Protein AF-A0A955TF02-F1 (afdb_monomer_lite)

Foldseek 3Di:
DDDDPVVVVVVVVVVCVVVVVVVVVVVCVVPVPPPPDDDPCVVVLVVLVVVLVVLVCVLVVCVVCCVPVVCCVPDDPVVNVVSVVVNVVSVVVNVVSVVVVVVCVVVVD

Secondary structure (DSSP, 8-state):
-PPPPTTHHHHHHHTTHHHHHHHHHHHHHHHTTSTT---TTHHHHHHHHHHHHHHHHHHHHHHHHHHHTT-TTTS-HHHHHHHHHHHHHHHHHHHHHHHHHHHHHHHT-

Sequence (109 aa):
MKGLPLTYNKDMQEDKEPLFDALDTVRLTLMALVPAWHSTIFAPYFVVGAVHSGLSMVLIGLYVLRKVYHLQNYVRTEHFEKLGKLLLVTTLVLAYMYFAEQLTIWYGK

pLDDT: mean 82.69, std 14.3, range [49.25, 97.38]

Radius of gyration: 23.9 Å; chains: 1; bounding box: 33×68×52 Å

Structure (mmCIF, N/CA/C/O backbone):
data_AF-A0A955TF02-F1
#
_entry.id   AF-A0A955TF02-F1
#
loop_
_atom_site.group_PDB
_atom_site.id
_atom_site.type_symbol
_atom_site.label_atom_id
_atom_site.label_alt_id
_atom_site.label_comp_id
_atom_site.label_asym_id
_atom_site.label_entity_id
_atom_site.label_seq_id
_atom_site.pdbx_PDB_ins_code
_atom_site.Cartn_x
_atom_site.Cartn_y
_atom_site.Cartn_z
_atom_site.occupancy
_atom_site.B_iso_or_equiv
_atom_site.auth_seq_id
_atom_site.auth_comp_id
_atom_site.auth_asym_id
_atom_site.auth_atom_id
_atom_site.pdbx_PDB_model_num
ATOM 1 N N . MET A 1 1 ? 9.044 -58.076 -6.900 1.00 49.25 1 MET A N 1
ATOM 2 C CA . MET A 1 1 ? 8.194 -56.867 -6.873 1.00 49.25 1 MET A CA 1
ATOM 3 C C . MET A 1 1 ? 8.052 -56.402 -8.316 1.00 49.25 1 MET A C 1
ATOM 5 O O . MET A 1 1 ? 9.046 -55.986 -8.894 1.00 49.25 1 MET A O 1
ATOM 9 N N . LYS A 1 2 ? 6.899 -56.641 -8.959 1.00 49.56 2 LYS A N 1
ATOM 10 C CA . LYS A 1 2 ? 6.672 -56.261 -10.367 1.00 49.56 2 LYS A CA 1
ATOM 11 C C . LYS A 1 2 ? 6.673 -54.730 -10.457 1.00 49.56 2 LYS A C 1
ATOM 13 O O . LYS A 1 2 ? 5.849 -54.101 -9.804 1.00 49.56 2 LYS A O 1
ATOM 18 N N . GLY A 1 3 ? 7.618 -54.160 -11.203 1.00 63.28 3 GLY A N 1
ATOM 19 C CA . GLY A 1 3 ? 7.655 -52.727 -11.497 1.00 63.28 3 GLY A CA 1
ATOM 20 C C . GLY A 1 3 ? 6.456 -52.328 -12.353 1.00 63.28 3 GLY A C 1
ATOM 21 O O . GLY A 1 3 ? 6.014 -53.108 -13.199 1.00 63.28 3 GLY A O 1
ATOM 22 N N . LEU A 1 4 ? 5.910 -51.142 -12.094 1.00 61.97 4 LEU A N 1
ATOM 23 C CA . LEU A 1 4 ? 4.787 -50.599 -12.854 1.00 61.97 4 LEU A CA 1
ATOM 24 C C . LEU A 1 4 ? 5.164 -50.478 -14.347 1.00 61.97 4 LEU A C 1
ATOM 26 O O . LEU A 1 4 ? 6.302 -50.109 -14.649 1.00 61.97 4 LEU A O 1
ATOM 30 N N . PRO A 1 5 ? 4.246 -50.795 -15.282 1.00 68.50 5 PRO A N 1
ATOM 31 C CA . PRO A 1 5 ? 4.494 -50.680 -16.720 1.00 68.50 5 PRO A CA 1
ATOM 32 C C . PRO A 1 5 ? 4.948 -49.264 -17.103 1.00 68.50 5 PRO A C 1
ATOM 34 O O . PRO A 1 5 ? 4.416 -48.283 -16.591 1.00 68.50 5 PRO A O 1
ATOM 37 N N . LEU A 1 6 ? 5.902 -49.131 -18.031 1.00 63.16 6 LEU A N 1
ATOM 38 C CA . LEU A 1 6 ? 6.474 -47.831 -18.425 1.00 63.16 6 LEU A CA 1
ATOM 39 C C . LEU A 1 6 ? 5.424 -46.852 -18.989 1.00 63.16 6 LEU A C 1
ATOM 41 O O . LEU A 1 6 ? 5.583 -45.641 -18.878 1.00 63.16 6 LEU A O 1
ATOM 45 N N . THR A 1 7 ? 4.346 -47.384 -19.565 1.00 60.03 7 THR A N 1
ATOM 46 C CA . THR A 1 7 ? 3.169 -46.634 -20.023 1.00 60.03 7 THR A CA 1
ATOM 47 C C . THR A 1 7 ? 2.373 -46.035 -18.864 1.00 60.03 7 THR A C 1
ATOM 49 O O . THR A 1 7 ? 1.966 -44.887 -18.941 1.00 60.03 7 THR A O 1
ATOM 52 N N . TYR A 1 8 ? 2.264 -46.742 -17.739 1.00 56.50 8 TYR A N 1
ATOM 53 C CA . TYR A 1 8 ? 1.622 -46.240 -16.521 1.00 56.50 8 TYR A CA 1
ATOM 54 C C . TYR A 1 8 ? 2.428 -45.099 -15.872 1.00 56.50 8 TYR A C 1
ATOM 56 O O . TYR A 1 8 ? 1.870 -44.152 -15.332 1.00 56.50 8 TYR A O 1
ATOM 64 N N . ASN A 1 9 ? 3.762 -45.150 -15.966 1.00 61.16 9 ASN A N 1
ATOM 65 C CA . ASN A 1 9 ? 4.640 -44.069 -15.502 1.00 61.16 9 ASN A CA 1
ATOM 66 C C . ASN A 1 9 ? 4.630 -42.830 -16.424 1.00 61.16 9 ASN A C 1
ATOM 68 O O . ASN A 1 9 ? 5.136 -41.786 -16.020 1.00 61.16 9 ASN A O 1
ATOM 72 N N . LYS A 1 10 ? 4.106 -42.950 -17.654 1.00 60.38 10 LYS A N 1
ATOM 73 C CA . LYS A 1 10 ? 3.894 -41.831 -18.585 1.00 60.38 10 LYS A CA 1
ATOM 74 C C . LYS A 1 10 ? 2.597 -41.085 -18.258 1.00 60.38 10 LYS A C 1
ATOM 76 O O . LYS A 1 10 ? 2.658 -39.878 -18.066 1.00 60.38 10 LYS A O 1
ATOM 81 N N . ASP A 1 11 ? 1.491 -41.806 -18.075 1.00 60.03 11 ASP A N 1
ATOM 82 C CA . ASP A 1 11 ? 0.194 -41.206 -17.711 1.00 60.03 11 ASP A CA 1
ATOM 83 C C . ASP A 1 11 ? 0.271 -40.474 -16.357 1.00 60.03 11 ASP A C 1
ATOM 85 O O . ASP A 1 11 ? -0.168 -39.337 -16.227 1.00 60.03 11 ASP A O 1
ATOM 89 N N . MET A 1 12 ? 0.960 -41.051 -15.361 1.00 60.50 12 MET A N 1
ATOM 90 C CA . MET A 1 12 ? 1.183 -40.387 -14.061 1.00 60.50 12 MET A CA 1
ATOM 91 C C . MET A 1 12 ? 2.185 -39.211 -14.102 1.00 60.50 12 MET A C 1
ATOM 93 O O . MET A 1 12 ? 2.449 -38.575 -13.072 1.00 60.50 12 MET A O 1
ATOM 97 N N . GLN A 1 13 ? 2.811 -38.954 -15.255 1.00 58.81 13 GLN A N 1
ATOM 98 C CA . GLN A 1 13 ? 3.647 -37.775 -15.492 1.00 58.81 13 GLN A CA 1
ATOM 99 C C . GLN A 1 13 ? 2.906 -36.687 -16.277 1.00 58.81 13 GLN A C 1
ATOM 101 O O . GLN A 1 13 ? 3.140 -35.517 -15.981 1.00 58.81 13 GLN A O 1
ATOM 106 N N . GLU A 1 14 ? 1.976 -37.046 -17.167 1.00 62.12 14 GLU A N 1
ATOM 107 C CA . GLU A 1 14 ? 1.075 -36.099 -17.847 1.00 62.12 14 GLU A CA 1
ATOM 108 C C . GLU A 1 14 ? 0.187 -35.329 -16.862 1.00 62.12 14 GLU A C 1
ATOM 110 O O . GLU A 1 14 ? 0.036 -34.122 -17.005 1.00 62.12 14 GLU A O 1
ATOM 115 N N . ASP A 1 15 ? -0.289 -35.960 -15.782 1.00 62.59 15 ASP A N 1
ATOM 116 C CA . ASP A 1 15 ? -1.097 -35.297 -14.737 1.00 62.59 15 ASP A CA 1
ATOM 117 C C . ASP A 1 15 ? -0.386 -34.119 -14.034 1.00 62.59 15 ASP A C 1
ATOM 119 O O . ASP A 1 15 ? -1.009 -33.341 -13.305 1.00 62.59 15 ASP A O 1
ATOM 123 N N . LYS A 1 16 ? 0.932 -33.977 -14.219 1.00 60.19 16 LYS A N 1
ATOM 124 C CA . LYS A 1 16 ? 1.735 -32.900 -13.623 1.00 60.19 16 LYS A CA 1
ATOM 125 C C . LYS A 1 16 ? 1.890 -31.694 -14.544 1.00 60.19 16 LYS A C 1
ATOM 127 O O . LYS A 1 16 ? 2.130 -30.603 -14.031 1.00 60.19 16 LYS A O 1
ATOM 132 N N . GLU A 1 17 ? 1.737 -31.859 -15.858 1.00 70.75 17 GLU A N 1
ATOM 133 C CA . GLU A 1 17 ? 1.813 -30.751 -16.821 1.00 70.75 17 GLU A CA 1
ATOM 134 C C . GLU A 1 17 ? 0.718 -29.690 -16.619 1.00 70.75 17 GLU A C 1
ATOM 136 O O . GLU A 1 17 ? 1.069 -28.513 -16.613 1.00 70.75 17 GLU A O 1
ATOM 141 N N . PRO A 1 18 ? -0.550 -30.031 -16.298 1.00 76.81 18 PRO A N 1
ATOM 142 C CA . PRO A 1 18 ? -1.600 -29.042 -16.050 1.00 76.81 18 PRO A CA 1
ATOM 143 C C . PRO A 1 18 ? -1.276 -28.054 -14.926 1.00 76.81 18 PRO A C 1
ATOM 145 O O . PRO A 1 18 ? -1.722 -26.909 -14.956 1.00 76.81 18 PRO A O 1
ATOM 148 N N . LEU A 1 19 ? -0.500 -28.476 -13.920 1.00 75.94 19 LEU A N 1
ATOM 149 C CA . LEU A 1 19 ? -0.063 -27.590 -12.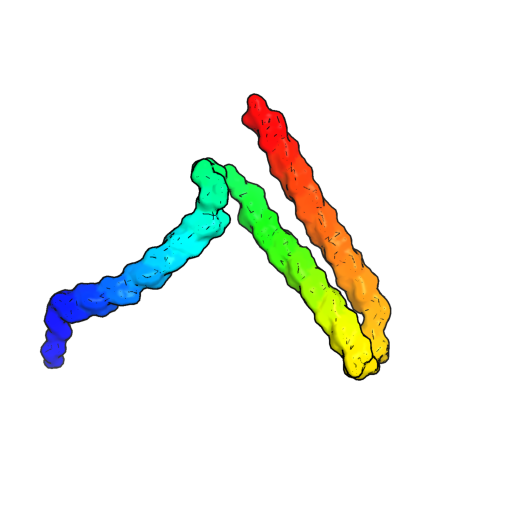841 1.00 75.94 19 LEU A CA 1
ATOM 150 C C . LEU A 1 19 ? 0.963 -26.568 -13.344 1.00 75.94 19 LEU A C 1
ATOM 152 O O . LEU A 1 19 ? 0.887 -25.394 -12.980 1.00 75.94 19 LEU A O 1
ATOM 156 N N . PHE A 1 20 ? 1.916 -27.005 -14.167 1.00 76.56 20 PHE A N 1
ATOM 157 C CA . PHE A 1 20 ? 2.925 -26.124 -14.749 1.00 76.56 20 PHE A CA 1
ATOM 158 C C . PHE A 1 20 ? 2.311 -25.201 -15.809 1.00 76.56 20 PHE A C 1
ATOM 160 O O . PHE A 1 20 ? 2.552 -23.998 -15.759 1.00 76.56 20 PHE A O 1
ATOM 167 N N . ASP A 1 21 ? 1.400 -25.712 -16.636 1.00 79.69 21 ASP A N 1
ATOM 168 C CA . ASP A 1 21 ? 0.628 -24.926 -17.603 1.00 79.69 21 ASP A CA 1
ATOM 169 C C . ASP A 1 21 ? -0.264 -23.884 -16.928 1.00 79.69 21 ASP A C 1
ATOM 171 O O . ASP A 1 21 ? -0.373 -22.754 -17.404 1.00 79.69 21 ASP A O 1
ATOM 175 N N . ALA A 1 22 ? -0.886 -24.215 -15.793 1.00 80.69 22 ALA A N 1
ATOM 176 C CA . ALA A 1 22 ? -1.654 -23.245 -15.019 1.00 80.69 22 ALA A CA 1
ATOM 177 C C . ALA A 1 22 ? -0.750 -22.151 -14.437 1.00 80.69 22 ALA A C 1
ATOM 179 O O . ALA A 1 22 ? -1.121 -20.978 -14.457 1.00 80.69 22 ALA A O 1
ATOM 180 N N . LEU A 1 23 ? 0.446 -22.499 -13.952 1.00 77.44 23 LEU A N 1
ATOM 181 C CA . LEU A 1 23 ? 1.418 -21.517 -13.468 1.00 77.44 23 LEU A CA 1
ATOM 182 C C . LEU A 1 23 ? 1.916 -20.610 -14.592 1.00 77.44 23 LEU A C 1
ATOM 184 O O . LEU A 1 23 ? 2.011 -19.400 -14.388 1.00 77.44 23 LEU A O 1
ATOM 188 N N . ASP A 1 24 ? 2.191 -21.164 -15.768 1.00 77.44 24 ASP A N 1
ATOM 189 C CA . ASP A 1 24 ? 2.621 -20.391 -16.928 1.00 77.44 24 ASP A CA 1
ATOM 190 C C . ASP A 1 24 ? 1.481 -19.530 -17.469 1.00 77.44 24 ASP A C 1
ATOM 192 O O . ASP A 1 24 ? 1.689 -18.352 -17.737 1.00 77.44 24 ASP A O 1
ATOM 196 N N . THR A 1 25 ? 0.250 -20.039 -17.491 1.00 79.56 25 THR A N 1
ATOM 197 C CA . THR A 1 25 ? -0.952 -19.262 -17.831 1.00 79.56 25 THR A CA 1
ATOM 198 C C . THR A 1 25 ? -1.188 -18.122 -16.838 1.00 79.56 25 THR A C 1
ATOM 200 O O . THR A 1 25 ? -1.497 -16.998 -17.235 1.00 79.56 25 THR A O 1
ATOM 203 N N . VAL A 1 26 ? -1.004 -18.357 -15.536 1.00 75.75 26 VAL A N 1
ATOM 204 C CA . VAL A 1 26 ? -1.103 -17.310 -14.505 1.00 75.75 26 VAL A CA 1
ATOM 205 C C . VAL A 1 26 ? 0.020 -16.285 -14.665 1.00 75.75 26 VAL A C 1
ATOM 207 O O . VAL A 1 26 ? -0.234 -15.084 -14.624 1.00 75.75 26 VAL A O 1
ATOM 210 N N . ARG A 1 27 ? 1.258 -16.721 -14.916 1.00 68.38 27 ARG A N 1
ATOM 211 C CA . ARG A 1 27 ? 2.377 -15.810 -15.208 1.00 68.38 27 ARG A CA 1
ATOM 212 C C . ARG A 1 27 ? 2.105 -14.964 -16.446 1.0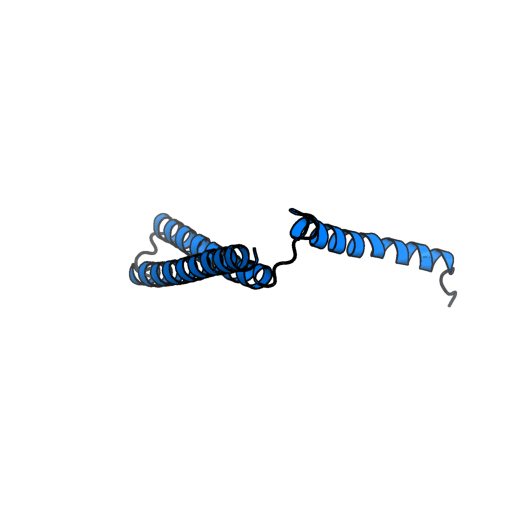0 68.38 27 ARG A C 1
ATOM 214 O O . ARG A 1 27 ? 2.331 -13.757 -16.422 1.00 68.38 27 ARG A O 1
ATOM 221 N N . LEU A 1 28 ? 1.577 -15.583 -17.496 1.00 71.38 28 LEU A N 1
ATOM 222 C CA . LEU A 1 28 ? 1.287 -14.936 -18.765 1.00 71.38 28 LEU A CA 1
ATOM 223 C C . LEU A 1 28 ? 0.136 -13.942 -18.608 1.00 71.38 28 LEU A C 1
ATOM 225 O O . LEU A 1 28 ? 0.281 -12.801 -19.012 1.00 71.38 28 LEU A O 1
ATOM 229 N N . THR A 1 29 ? -0.954 -14.291 -17.927 1.00 74.44 29 THR A N 1
ATOM 230 C CA . THR A 1 29 ? -2.069 -13.357 -17.667 1.00 74.44 29 THR A CA 1
ATOM 231 C C . THR A 1 29 ? -1.683 -12.179 -16.768 1.00 74.44 29 THR A C 1
ATOM 233 O O . THR A 1 29 ? -2.180 -11.074 -16.978 1.00 74.44 29 THR A O 1
ATOM 236 N N . LEU A 1 30 ? -0.758 -12.366 -15.821 1.00 65.81 30 LEU A N 1
ATOM 237 C CA . LEU A 1 30 ? -0.234 -11.277 -14.987 1.00 65.81 30 LEU A CA 1
ATOM 238 C C . LEU A 1 30 ? 0.670 -10.299 -15.763 1.00 65.81 30 LEU A C 1
ATOM 240 O O . LEU A 1 30 ? 0.757 -9.134 -15.383 1.00 65.81 30 LEU A O 1
ATOM 244 N N . MET A 1 31 ? 1.332 -10.751 -16.835 1.00 63.06 31 MET A N 1
ATOM 245 C CA . MET A 1 31 ? 2.285 -9.953 -17.627 1.00 63.06 31 MET A CA 1
ATOM 246 C C . MET A 1 31 ? 1.722 -9.449 -18.970 1.00 63.06 31 MET A C 1
ATOM 248 O O . MET A 1 31 ? 2.152 -8.415 -19.472 1.00 63.06 31 MET A O 1
ATOM 252 N N . ALA A 1 32 ? 0.766 -10.159 -19.574 1.00 58.16 32 ALA A N 1
ATOM 253 C CA . ALA A 1 32 ? 0.393 -10.016 -20.985 1.00 58.16 32 ALA A CA 1
ATOM 254 C C . ALA A 1 32 ? -0.701 -8.980 -21.285 1.00 58.16 32 ALA A C 1
ATOM 256 O O . ALA A 1 32 ? -1.193 -8.938 -22.411 1.00 58.16 32 ALA A O 1
ATOM 257 N N . LEU A 1 33 ? -1.077 -8.114 -20.335 1.00 60.12 33 LEU A N 1
ATOM 258 C CA . LEU A 1 33 ? -2.009 -7.010 -20.621 1.00 60.12 33 LEU A CA 1
ATOM 259 C C . LEU A 1 33 ? -1.501 -6.090 -21.749 1.00 60.12 33 LEU A C 1
ATOM 261 O O . LEU A 1 33 ? -2.314 -5.490 -22.450 1.00 60.12 33 LEU A O 1
ATOM 265 N N . VAL A 1 34 ? -0.181 -6.030 -21.973 1.00 61.00 34 VAL A N 1
ATOM 266 C CA . VAL A 1 34 ? 0.429 -5.457 -23.181 1.00 61.00 34 VAL A CA 1
ATOM 267 C C . VAL A 1 34 ? 1.536 -6.397 -23.681 1.00 61.00 34 VAL A C 1
ATOM 269 O O . VAL A 1 34 ? 2.546 -6.565 -22.992 1.00 61.00 34 VAL A O 1
ATOM 272 N N . PRO A 1 35 ? 1.394 -7.006 -24.874 1.00 54.22 35 PRO A N 1
ATOM 273 C CA . PRO A 1 35 ? 2.434 -7.854 -25.448 1.00 54.22 35 PRO A CA 1
ATOM 274 C C . PRO A 1 35 ? 3.762 -7.088 -25.571 1.00 54.22 35 PRO A C 1
ATOM 276 O O . PRO A 1 35 ? 3.780 -5.963 -26.066 1.00 54.22 35 PRO A O 1
ATOM 279 N N . ALA A 1 36 ? 4.867 -7.703 -25.135 1.00 61.31 36 ALA A N 1
ATOM 280 C CA . ALA A 1 36 ? 6.233 -7.153 -25.121 1.00 61.31 36 ALA A CA 1
ATOM 281 C C . ALA A 1 36 ? 6.540 -6.023 -24.109 1.00 61.31 36 ALA A C 1
ATOM 283 O O . ALA A 1 36 ? 7.672 -5.526 -24.091 1.00 61.31 36 ALA A O 1
ATOM 284 N N . TRP A 1 37 ? 5.612 -5.655 -23.217 1.00 64.00 37 TRP A N 1
ATOM 285 C CA . TRP A 1 37 ? 5.921 -4.717 -22.133 1.00 64.00 37 TRP A CA 1
ATOM 286 C C . TRP A 1 37 ? 6.755 -5.396 -21.042 1.00 64.00 37 TRP A C 1
ATOM 288 O O . TRP A 1 37 ? 6.312 -6.332 -20.383 1.00 64.00 37 TRP A O 1
ATOM 298 N N . HIS A 1 38 ? 7.971 -4.896 -20.833 1.00 69.19 38 HIS A N 1
ATOM 299 C CA . HIS A 1 38 ? 8.835 -5.295 -19.729 1.00 69.19 38 HIS A CA 1
ATOM 300 C C . HIS A 1 38 ? 9.171 -4.051 -18.907 1.00 69.19 38 HIS A C 1
ATOM 302 O O . HIS A 1 38 ? 9.763 -3.107 -19.425 1.00 69.19 38 HIS A O 1
ATOM 308 N N . SER A 1 39 ? 8.776 -4.040 -17.634 1.00 67.88 39 SER A N 1
ATOM 309 C CA . SER A 1 39 ? 9.047 -2.939 -16.708 1.00 67.88 39 SER A CA 1
ATOM 310 C C . SER A 1 39 ? 9.732 -3.490 -15.462 1.00 67.88 39 SER A C 1
ATOM 312 O O . SER A 1 39 ? 9.146 -4.260 -14.702 1.00 67.88 39 SER A O 1
ATOM 314 N N . THR A 1 40 ? 10.990 -3.110 -15.235 1.00 79.88 40 THR A N 1
ATOM 315 C CA .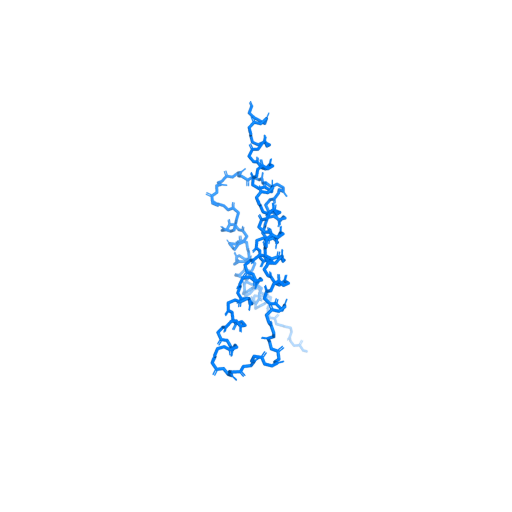 THR A 1 40 ? 11.749 -3.503 -14.034 1.00 79.88 40 THR A CA 1
ATOM 316 C C . THR A 1 40 ? 11.144 -2.933 -12.752 1.00 79.88 40 THR A C 1
ATOM 318 O O . THR A 1 40 ? 11.347 -3.502 -11.680 1.00 79.88 40 THR A O 1
ATOM 321 N N . ILE A 1 41 ? 10.366 -1.848 -12.846 1.00 82.44 41 ILE A N 1
ATOM 322 C CA . ILE A 1 41 ? 9.698 -1.234 -11.693 1.00 82.44 41 ILE A CA 1
ATOM 323 C C . ILE A 1 41 ? 8.396 -1.960 -11.306 1.00 82.44 41 ILE A C 1
ATOM 325 O O . ILE A 1 41 ? 7.944 -1.821 -10.170 1.00 82.44 41 ILE A O 1
ATOM 329 N N . PHE A 1 42 ? 7.836 -2.808 -12.182 1.00 80.88 42 PHE A N 1
ATOM 330 C CA . PHE A 1 42 ? 6.568 -3.516 -11.949 1.00 80.88 42 PHE A CA 1
ATOM 331 C C . PHE A 1 42 ? 6.566 -4.379 -10.676 1.00 80.88 42 PHE A C 1
ATOM 333 O O . PHE A 1 42 ? 5.625 -4.322 -9.885 1.00 80.88 42 PHE A O 1
ATOM 340 N N . ALA A 1 43 ? 7.625 -5.160 -10.439 1.00 85.75 43 ALA A N 1
ATOM 341 C CA . ALA A 1 43 ? 7.700 -6.011 -9.250 1.00 85.75 43 ALA A CA 1
ATOM 342 C C . ALA A 1 43 ? 7.701 -5.188 -7.938 1.00 85.75 43 ALA A C 1
ATOM 344 O O . ALA A 1 43 ? 6.880 -5.473 -7.062 1.00 85.75 43 ALA A O 1
ATOM 345 N N . PRO A 1 44 ? 8.528 -4.131 -7.793 1.00 88.62 44 PRO A N 1
ATOM 346 C CA . PRO A 1 44 ? 8.412 -3.183 -6.684 1.00 88.62 44 PRO A CA 1
ATOM 347 C C . PRO A 1 44 ? 7.018 -2.557 -6.521 1.00 88.62 44 PRO A C 1
ATOM 349 O O . PRO A 1 44 ? 6.519 -2.497 -5.397 1.00 88.62 44 PRO A O 1
ATOM 352 N N . TYR A 1 45 ? 6.361 -2.141 -7.611 1.00 88.00 45 TYR A N 1
ATOM 353 C CA . TYR A 1 45 ? 4.998 -1.596 -7.551 1.00 88.00 45 TYR A CA 1
ATOM 354 C C . TYR A 1 45 ? 4.002 -2.565 -6.942 1.00 88.00 45 TYR A C 1
ATOM 356 O O . TYR A 1 45 ? 3.208 -2.176 -6.086 1.00 88.00 45 TYR A O 1
ATOM 364 N N . PHE A 1 46 ? 4.042 -3.823 -7.382 1.00 88.31 46 PHE A N 1
ATOM 365 C CA . PHE A 1 46 ? 3.136 -4.849 -6.891 1.00 88.31 46 PHE A CA 1
ATOM 366 C C . PHE A 1 46 ? 3.280 -5.028 -5.375 1.00 88.31 46 PHE A C 1
ATOM 368 O O . PHE A 1 46 ? 2.284 -5.058 -4.653 1.00 88.31 46 PHE A O 1
ATOM 375 N N . VAL A 1 47 ? 4.519 -5.064 -4.875 1.00 92.50 47 VAL A N 1
ATOM 376 C CA . VAL A 1 47 ? 4.799 -5.210 -3.440 1.00 92.50 47 VAL A CA 1
ATOM 377 C C . VAL A 1 47 ? 4.296 -4.002 -2.648 1.00 92.50 47 VAL A C 1
ATOM 379 O O . VAL A 1 47 ? 3.588 -4.172 -1.655 1.00 92.50 47 VAL A O 1
ATOM 382 N N . VAL A 1 48 ? 4.612 -2.778 -3.083 1.00 93.12 48 VAL A N 1
ATOM 383 C CA . VAL A 1 48 ? 4.161 -1.567 -2.376 1.00 93.12 48 VAL A CA 1
ATOM 384 C C . VAL A 1 48 ? 2.635 -1.432 -2.434 1.00 93.12 48 VAL A C 1
ATOM 386 O O . VAL A 1 48 ? 2.010 -1.084 -1.431 1.00 93.12 48 VAL A O 1
ATOM 389 N N . GLY A 1 49 ? 2.015 -1.774 -3.566 1.00 93.25 49 GLY A N 1
ATOM 390 C CA . GLY A 1 49 ? 0.562 -1.791 -3.735 1.00 93.25 49 GLY A CA 1
ATOM 391 C C . GLY A 1 49 ? -0.132 -2.812 -2.829 1.00 93.25 49 GLY A C 1
ATOM 392 O O . GLY A 1 49 ? -1.152 -2.502 -2.205 1.00 93.25 49 GLY A O 1
ATOM 393 N N . ALA A 1 50 ? 0.447 -4.006 -2.678 1.00 93.94 50 ALA A N 1
ATOM 394 C CA . ALA A 1 50 ? -0.044 -5.027 -1.753 1.00 93.94 50 ALA A CA 1
ATOM 395 C C . ALA A 1 50 ? 0.020 -4.549 -0.292 1.00 93.94 50 ALA A C 1
ATOM 397 O O . ALA A 1 50 ? -0.940 -4.711 0.462 1.00 93.94 50 ALA A O 1
ATOM 398 N N . VAL A 1 51 ? 1.111 -3.884 0.104 1.00 95.19 51 VAL A N 1
ATOM 399 C CA . VAL A 1 51 ? 1.232 -3.299 1.449 1.00 95.19 51 VAL A CA 1
ATOM 400 C C . VAL A 1 51 ? 0.205 -2.179 1.659 1.00 95.19 51 VAL A C 1
ATOM 402 O O . VAL A 1 51 ? -0.483 -2.162 2.680 1.00 95.19 51 VAL A O 1
ATOM 405 N N . HIS A 1 52 ? 0.052 -1.266 0.696 1.00 96.06 52 HIS A N 1
ATOM 406 C CA . HIS A 1 52 ? -0.882 -0.140 0.790 1.00 96.06 52 HIS A CA 1
ATOM 407 C C . HIS A 1 52 ? -2.348 -0.594 0.929 1.00 96.06 52 HIS A C 1
ATOM 409 O O . HIS A 1 52 ? -3.087 -0.124 1.803 1.00 96.06 52 HIS A O 1
ATOM 415 N N . SER A 1 53 ? -2.767 -1.549 0.098 1.00 96.38 53 SER A N 1
ATOM 416 C CA . SER A 1 53 ? -4.116 -2.124 0.154 1.00 96.38 53 SER A CA 1
ATOM 417 C C . SER A 1 53 ? -4.351 -2.927 1.439 1.00 96.38 53 SER A C 1
ATOM 419 O O . SER A 1 53 ? -5.399 -2.773 2.070 1.00 96.38 53 SER A O 1
ATOM 421 N N . GLY A 1 54 ? -3.360 -3.699 1.898 1.00 96.19 54 GLY A N 1
ATOM 422 C CA . GLY A 1 54 ? -3.425 -4.428 3.167 1.00 96.19 54 GLY A CA 1
ATOM 423 C C . GLY A 1 54 ? -3.613 -3.505 4.374 1.00 96.19 54 GLY A C 1
ATOM 424 O O . GLY A 1 54 ? -4.491 -3.741 5.205 1.00 96.19 54 GLY A O 1
ATOM 425 N N . LEU A 1 55 ? -2.858 -2.404 4.447 1.00 96.19 55 LEU A N 1
ATOM 426 C CA . LEU A 1 55 ? -3.014 -1.402 5.509 1.00 96.19 55 LEU A CA 1
ATOM 427 C C . LEU A 1 55 ? -4.393 -0.727 5.471 1.00 96.19 55 LEU A C 1
ATOM 429 O O . LEU A 1 55 ? -4.992 -0.496 6.523 1.00 96.19 55 LEU A O 1
ATOM 433 N N . SER A 1 56 ? -4.919 -0.459 4.272 1.00 95.81 56 SER A N 1
ATOM 434 C CA . SER A 1 56 ? -6.255 0.125 4.088 1.00 95.81 56 SER A CA 1
ATOM 435 C C . SER A 1 56 ? -7.343 -0.818 4.597 1.00 95.81 56 SER A C 1
ATOM 437 O O . SER A 1 56 ? -8.235 -0.407 5.343 1.00 95.81 56 SER A O 1
ATOM 439 N N . MET A 1 57 ? -7.228 -2.105 4.260 1.00 97.38 57 MET A N 1
ATOM 440 C CA . MET A 1 57 ? -8.140 -3.147 4.725 1.00 97.38 57 MET A CA 1
ATOM 441 C C . MET A 1 57 ? -8.114 -3.277 6.252 1.00 97.38 57 MET A C 1
ATOM 443 O O . MET A 1 57 ? -9.170 -3.335 6.881 1.00 97.38 57 MET A O 1
ATOM 447 N N . VAL A 1 58 ? -6.925 -3.266 6.862 1.00 96.31 58 VAL A N 1
ATOM 448 C CA . VAL A 1 58 ? -6.777 -3.322 8.324 1.00 96.31 58 VAL A CA 1
ATOM 449 C C . VAL A 1 58 ? -7.400 -2.097 8.993 1.00 96.31 58 VAL A C 1
ATOM 451 O O . VAL A 1 58 ? -8.111 -2.251 9.985 1.00 96.31 58 VAL A O 1
ATOM 454 N N . LEU A 1 59 ? -7.191 -0.889 8.457 1.00 96.25 59 LEU A N 1
ATOM 455 C CA . LEU A 1 59 ? -7.762 0.338 9.020 1.00 96.25 59 LEU A CA 1
ATOM 456 C C . LEU A 1 59 ? -9.295 0.301 9.011 1.00 96.25 59 LEU A C 1
ATOM 458 O O . LEU A 1 59 ? -9.924 0.567 10.040 1.00 96.25 59 LEU A O 1
ATOM 462 N N . ILE A 1 60 ? -9.895 -0.058 7.873 1.00 96.06 60 ILE A N 1
ATOM 463 C CA . ILE A 1 60 ? -11.354 -0.156 7.733 1.00 96.06 60 ILE A CA 1
ATOM 4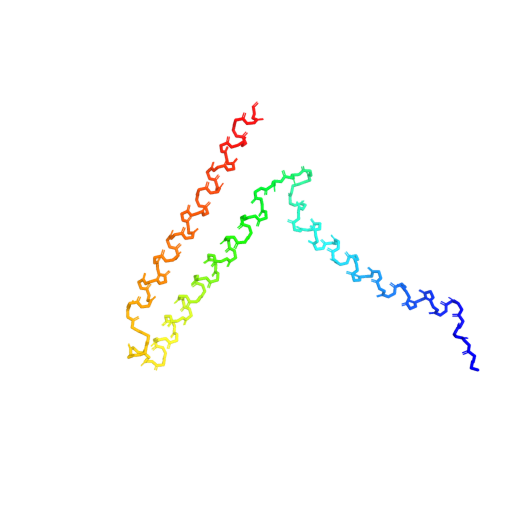64 C C . ILE A 1 60 ? -11.899 -1.273 8.631 1.00 96.06 60 ILE A C 1
ATOM 466 O O . ILE A 1 60 ? -12.869 -1.060 9.359 1.00 96.06 60 ILE A O 1
ATOM 470 N N . GLY A 1 61 ? -11.248 -2.439 8.643 1.00 96.19 61 GLY A N 1
ATOM 471 C CA . GLY A 1 61 ? -11.633 -3.569 9.488 1.00 96.19 61 GLY A CA 1
ATOM 472 C C . GLY A 1 61 ? -11.607 -3.218 10.976 1.00 96.19 61 GLY A C 1
ATOM 473 O O . GLY A 1 61 ? -12.587 -3.445 11.684 1.00 96.19 61 GLY A O 1
ATOM 474 N N . LEU A 1 62 ? -10.533 -2.580 11.449 1.00 95.50 62 LEU A N 1
ATOM 475 C CA . LEU A 1 62 ? -10.425 -2.111 12.832 1.00 95.50 62 LEU A CA 1
ATOM 476 C C . LEU A 1 62 ? -11.473 -1.051 13.169 1.00 95.50 62 LEU A C 1
ATOM 478 O O . LEU A 1 62 ? -11.995 -1.053 14.283 1.00 95.50 62 LEU A O 1
ATOM 482 N N . TYR A 1 63 ? -11.807 -0.161 12.232 1.00 95.62 63 TYR A N 1
ATOM 483 C CA . TYR A 1 63 ? -12.877 0.814 12.430 1.00 95.62 63 TYR A CA 1
ATOM 484 C C . TYR A 1 63 ? -14.233 0.125 12.641 1.00 95.62 63 TYR A C 1
ATOM 486 O O . TYR A 1 63 ? -14.935 0.433 13.608 1.00 95.62 63 TYR A O 1
ATOM 494 N N . VAL A 1 64 ? -14.576 -0.842 11.784 1.00 96.38 64 VAL A N 1
ATOM 495 C CA . VAL A 1 64 ? -15.827 -1.608 11.888 1.00 96.38 64 VAL A CA 1
ATOM 496 C C . VAL A 1 64 ? -15.865 -2.409 13.190 1.00 96.38 64 VAL A C 1
ATOM 498 O O . VAL A 1 64 ? -16.824 -2.285 13.950 1.00 96.38 64 VAL A O 1
ATOM 501 N N . LEU A 1 65 ? -14.804 -3.158 13.505 1.00 95.31 65 LEU A N 1
ATOM 502 C CA . LEU A 1 65 ? -14.709 -3.941 14.742 1.00 95.31 65 LEU A CA 1
ATOM 503 C C . LEU A 1 65 ? -14.824 -3.057 15.987 1.00 95.31 65 LEU A C 1
ATOM 505 O O . LEU A 1 65 ? -15.572 -3.383 16.909 1.00 95.31 65 LEU A O 1
ATOM 509 N N . ARG A 1 66 ? -14.143 -1.904 16.003 1.00 94.88 66 ARG A N 1
ATOM 510 C CA . ARG A 1 66 ? -14.234 -0.934 17.103 1.00 94.88 66 ARG A CA 1
ATOM 511 C C . ARG A 1 66 ? -15.659 -0.434 17.308 1.00 94.88 66 ARG A C 1
ATOM 513 O O . ARG A 1 66 ? -16.058 -0.236 18.454 1.00 94.88 66 ARG A O 1
ATOM 520 N N . LYS A 1 67 ? -16.400 -0.211 16.219 1.00 93.69 67 LYS A N 1
ATOM 521 C CA . LYS A 1 67 ? -17.775 0.294 16.263 1.00 93.69 67 LYS A CA 1
ATOM 522 C C . LYS A 1 67 ? -18.771 -0.770 16.728 1.00 93.69 67 LYS A C 1
ATOM 524 O O . LYS A 1 67 ? -19.637 -0.443 17.527 1.00 93.69 67 LYS A O 1
ATOM 529 N N . VAL A 1 68 ? -18.635 -2.011 16.255 1.00 97.06 68 VAL A N 1
ATOM 530 C CA . VAL A 1 68 ? -19.558 -3.119 16.570 1.00 97.06 68 VAL A CA 1
ATOM 531 C C . VAL A 1 68 ? -19.352 -3.649 17.988 1.00 97.06 68 VAL A C 1
ATOM 533 O O . VAL A 1 68 ? -20.317 -3.860 18.711 1.00 97.06 68 VAL A O 1
ATOM 536 N N . TYR A 1 69 ? -18.100 -3.840 18.403 1.00 95.12 69 TYR A N 1
ATOM 537 C CA . TYR A 1 69 ? -17.771 -4.463 19.690 1.00 95.12 69 TYR A CA 1
ATOM 538 C C . TYR A 1 69 ? -17.463 -3.456 20.802 1.00 95.12 69 TYR A C 1
ATOM 540 O O . TYR A 1 69 ? -17.042 -3.854 21.883 1.00 95.12 69 TYR A O 1
ATOM 548 N N . HIS A 1 70 ? -17.639 -2.155 20.547 1.00 93.00 70 HIS A N 1
ATOM 549 C CA . HIS A 1 70 ? -17.368 -1.088 21.517 1.00 93.00 70 HIS A CA 1
ATOM 550 C C . HIS A 1 70 ? -15.967 -1.202 22.158 1.00 93.00 70 HIS A C 1
ATOM 552 O O . HIS A 1 70 ? -15.779 -1.111 23.370 1.00 93.00 70 HIS A O 1
ATOM 558 N N . LEU A 1 71 ? -14.946 -1.400 21.320 1.00 92.81 71 LEU A N 1
ATOM 559 C CA . LEU A 1 71 ? -13.560 -1.620 21.757 1.00 92.81 71 LEU A CA 1
ATOM 560 C C . LEU A 1 71 ? -12.775 -0.310 21.945 1.00 92.81 71 LEU A C 1
ATOM 562 O O . LEU A 1 71 ? -11.562 -0.286 21.742 1.00 92.81 71 LEU A O 1
ATOM 566 N N . GLN A 1 72 ? -13.428 0.802 22.302 1.00 89.75 72 GLN A N 1
ATOM 567 C CA . GLN A 1 72 ? -12.776 2.121 22.349 1.00 89.75 72 GLN A CA 1
ATOM 568 C C . GLN A 1 72 ? -11.619 2.187 23.361 1.00 89.75 72 GLN A C 1
ATOM 570 O O . GLN A 1 72 ? -10.672 2.941 23.140 1.00 89.75 72 GLN A O 1
ATOM 575 N N . ASN A 1 73 ? -11.668 1.373 24.422 1.00 90.44 73 ASN A N 1
ATOM 576 C CA . ASN A 1 73 ? -10.625 1.308 25.451 1.00 90.44 73 ASN A CA 1
ATOM 577 C C . ASN A 1 73 ? -9.358 0.570 24.984 1.00 90.44 73 ASN A C 1
ATOM 579 O O . ASN A 1 73 ? -8.264 0.876 25.453 1.00 90.44 73 ASN A O 1
ATOM 583 N N . TYR A 1 74 ? -9.494 -0.365 24.039 1.00 92.44 74 TYR A N 1
ATOM 584 C CA . TYR A 1 74 ? -8.376 -1.124 23.471 1.00 92.44 74 TYR A CA 1
ATOM 585 C C . TYR A 1 74 ? -7.861 -0.459 22.189 1.00 92.44 74 TYR A C 1
ATOM 587 O O . TYR A 1 74 ? -6.685 -0.117 22.073 1.00 92.44 74 TYR A O 1
ATOM 595 N N . VAL A 1 75 ? -8.763 -0.195 21.239 1.00 92.06 75 VAL A N 1
ATOM 596 C CA . VAL A 1 75 ? -8.454 0.460 19.964 1.00 92.06 75 VAL A CA 1
ATOM 597 C C . VAL A 1 75 ? -8.674 1.965 20.105 1.00 92.06 75 VAL A C 1
ATOM 599 O O . VAL A 1 75 ? -9.709 2.527 19.730 1.00 92.06 75 VAL A O 1
ATOM 602 N N . ARG A 1 76 ? -7.662 2.619 20.680 1.00 92.81 76 ARG A N 1
ATOM 603 C CA . ARG A 1 76 ? -7.595 4.079 20.842 1.00 92.81 76 ARG A CA 1
ATOM 604 C C . ARG A 1 76 ? -7.400 4.812 19.511 1.00 92.81 76 ARG A C 1
ATOM 606 O O . ARG A 1 76 ? -6.909 4.230 18.544 1.00 92.81 76 ARG A O 1
ATOM 613 N N . THR A 1 77 ? -7.733 6.102 19.489 1.00 92.19 77 THR A N 1
ATOM 614 C CA . THR A 1 77 ? -7.561 7.005 18.332 1.00 92.19 77 THR A CA 1
ATOM 615 C C . THR A 1 77 ? -6.119 7.059 17.828 1.00 92.19 77 THR A C 1
ATOM 617 O O . THR A 1 77 ? -5.903 7.071 16.621 1.00 92.19 77 THR A O 1
ATOM 620 N N . GLU A 1 78 ? -5.136 6.953 18.724 1.00 94.38 78 GLU A N 1
ATOM 621 C CA . GLU A 1 78 ? -3.710 6.906 18.375 1.00 94.38 78 GLU A CA 1
ATOM 622 C C . GLU A 1 78 ? -3.350 5.783 17.389 1.00 94.38 78 GLU A C 1
ATOM 624 O O . GLU A 1 78 ? -2.451 5.949 16.565 1.00 94.38 78 GLU A O 1
ATOM 629 N N . HIS A 1 79 ? -4.031 4.631 17.449 1.00 94.75 79 HIS A N 1
ATOM 630 C CA . HIS A 1 79 ? -3.781 3.535 16.508 1.00 94.75 79 HIS A CA 1
ATOM 631 C C . HIS A 1 79 ? -4.218 3.921 15.092 1.00 94.75 79 HIS A C 1
ATOM 633 O O . HIS A 1 79 ? -3.503 3.631 14.136 1.00 94.75 79 HIS A O 1
ATOM 639 N N . PHE A 1 80 ? -5.347 4.626 14.958 1.00 95.12 80 PHE A N 1
ATOM 640 C CA . PHE A 1 80 ? -5.821 5.129 13.667 1.00 95.12 80 PHE A CA 1
ATOM 641 C C . PHE A 1 80 ? -4.928 6.240 13.127 1.00 95.12 80 PHE A C 1
ATOM 643 O O . PHE A 1 80 ? -4.665 6.262 11.932 1.00 95.12 80 PHE A O 1
ATOM 650 N N . GLU A 1 81 ? -4.406 7.122 13.981 1.00 96.12 81 GLU A N 1
ATOM 651 C CA . GLU A 1 81 ? -3.447 8.144 13.548 1.00 96.12 81 GLU A CA 1
ATOM 652 C C . GLU A 1 81 ? -2.140 7.526 13.044 1.00 96.12 81 GLU A C 1
ATOM 654 O O . GLU A 1 81 ? -1.620 7.931 12.004 1.00 96.12 81 GLU A O 1
ATOM 659 N N . LYS A 1 82 ? -1.612 6.519 13.752 1.00 96.19 82 LYS A N 1
ATOM 660 C CA . LYS A 1 82 ? -0.402 5.795 13.336 1.00 96.19 82 LYS A CA 1
ATOM 661 C C . LYS A 1 82 ? -0.633 5.029 12.030 1.00 96.19 82 LYS A C 1
ATOM 663 O O . LYS A 1 82 ? 0.178 5.148 11.115 1.00 96.19 82 LYS A O 1
ATOM 668 N N . LEU A 1 83 ? -1.753 4.310 11.908 1.00 95.38 83 LEU A N 1
ATOM 669 C CA . LEU A 1 83 ? -2.131 3.618 10.668 1.00 95.38 83 LEU A CA 1
ATOM 670 C C . LEU A 1 83 ? -2.373 4.597 9.511 1.00 95.38 83 LEU A C 1
ATOM 672 O O . LEU A 1 83 ? -1.941 4.333 8.394 1.00 95.38 83 LEU A O 1
ATOM 676 N N . GLY A 1 84 ? -2.994 5.747 9.775 1.00 95.12 84 GLY A N 1
ATOM 677 C CA . GLY A 1 84 ? -3.208 6.805 8.789 1.00 95.12 84 GLY A CA 1
ATOM 678 C C . GLY A 1 84 ? -1.897 7.403 8.277 1.00 95.12 84 GLY A C 1
ATOM 679 O O . GLY A 1 84 ? -1.737 7.584 7.073 1.00 95.12 84 GLY A O 1
ATOM 680 N N . LYS A 1 85 ? -0.916 7.634 9.160 1.00 96.19 85 LYS A N 1
ATOM 681 C CA . LYS A 1 85 ? 0.436 8.066 8.760 1.00 96.19 85 LYS A CA 1
ATOM 682 C C . LYS A 1 85 ? 1.146 7.006 7.914 1.00 96.19 85 LYS A C 1
ATOM 684 O O . LYS A 1 85 ? 1.751 7.357 6.907 1.00 96.19 85 LYS A O 1
ATOM 689 N N . LEU A 1 86 ? 1.043 5.723 8.274 1.00 95.75 86 LEU A N 1
ATOM 690 C CA . LEU A 1 86 ? 1.597 4.629 7.464 1.00 95.75 86 LEU A CA 1
ATOM 691 C C . LEU A 1 86 ? 0.944 4.554 6.076 1.00 95.75 86 LEU A C 1
ATOM 693 O O . LEU A 1 86 ? 1.641 4.401 5.071 1.00 95.75 86 LEU A O 1
ATOM 697 N N . LEU A 1 87 ? -0.378 4.720 5.999 1.00 96.12 87 LEU A N 1
ATOM 698 C CA . LEU A 1 87 ? -1.090 4.792 4.725 1.00 96.12 87 LEU A CA 1
ATOM 699 C C . LEU A 1 87 ? -0.621 5.968 3.878 1.00 96.12 87 LEU A C 1
ATOM 701 O O . LEU A 1 87 ? -0.297 5.773 2.714 1.00 96.12 87 LEU A O 1
ATOM 705 N N . LEU A 1 88 ? -0.498 7.152 4.473 1.00 96.56 88 LEU A N 1
ATOM 706 C CA . LEU A 1 88 ? -0.012 8.338 3.776 1.00 96.56 88 LEU A CA 1
ATOM 707 C C . LEU A 1 88 ? 1.399 8.128 3.210 1.00 96.56 88 LEU A C 1
ATOM 709 O O . LEU A 1 88 ? 1.642 8.439 2.047 1.00 96.56 88 LEU A O 1
ATOM 713 N N . VAL A 1 89 ? 2.310 7.537 3.989 1.00 96.56 89 VAL A N 1
ATOM 714 C CA . VAL A 1 89 ? 3.665 7.214 3.515 1.00 96.56 89 VAL A CA 1
ATOM 715 C C . VAL A 1 89 ? 3.616 6.237 2.339 1.00 96.56 89 VAL A C 1
ATOM 717 O O . VAL A 1 89 ? 4.250 6.485 1.317 1.00 96.56 89 VAL A O 1
ATOM 720 N N . THR A 1 90 ? 2.839 5.156 2.435 1.00 95.19 90 THR A N 1
ATOM 721 C CA . THR A 1 90 ? 2.740 4.173 1.339 1.00 95.19 90 THR A CA 1
ATOM 722 C C . THR A 1 90 ? 2.088 4.749 0.078 1.00 95.19 90 THR A C 1
ATOM 724 O O . THR A 1 90 ? 2.556 4.455 -1.020 1.00 95.19 90 THR A O 1
ATOM 727 N N . THR A 1 91 ? 1.089 5.632 0.203 1.00 95.94 91 THR A N 1
ATOM 728 C CA . THR A 1 91 ? 0.526 6.367 -0.944 1.00 95.94 91 THR A CA 1
ATOM 729 C C . THR A 1 91 ? 1.572 7.257 -1.606 1.00 95.94 91 THR A C 1
ATOM 731 O O . THR A 1 91 ? 1.656 7.283 -2.830 1.00 95.94 91 THR A O 1
ATOM 734 N N . LEU A 1 92 ? 2.390 7.970 -0.825 1.00 96.94 92 LEU A N 1
ATOM 735 C CA . LEU A 1 92 ? 3.446 8.827 -1.369 1.00 96.94 92 LEU A CA 1
ATOM 736 C C . LEU A 1 92 ? 4.529 8.020 -2.093 1.00 96.94 92 LEU A C 1
ATOM 738 O O . LEU A 1 92 ? 5.008 8.454 -3.137 1.00 96.94 92 LEU A O 1
ATOM 742 N N . VAL A 1 93 ? 4.882 6.836 -1.583 1.00 95.50 93 VAL A N 1
ATOM 743 C CA . VAL A 1 93 ? 5.815 5.929 -2.271 1.00 95.50 93 VAL A CA 1
ATOM 744 C C . VAL A 1 93 ? 5.236 5.474 -3.612 1.00 95.50 93 VAL A C 1
ATOM 746 O O . VAL A 1 93 ? 5.938 5.537 -4.618 1.00 95.50 93 VAL A O 1
ATOM 749 N N . LEU A 1 94 ? 3.956 5.083 -3.659 1.00 93.69 94 LEU A N 1
ATOM 750 C CA . LEU A 1 94 ? 3.295 4.738 -4.923 1.00 93.69 94 LEU A CA 1
ATOM 751 C C . LEU A 1 94 ? 3.260 5.927 -5.886 1.00 93.69 94 LEU A C 1
ATOM 753 O O . LEU A 1 94 ? 3.601 5.771 -7.054 1.00 93.69 94 LEU A O 1
ATOM 757 N N . ALA A 1 95 ? 2.900 7.118 -5.403 1.00 94.06 95 ALA A N 1
ATOM 758 C CA . ALA A 1 95 ? 2.880 8.331 -6.216 1.00 94.06 95 ALA A CA 1
ATOM 759 C C . ALA A 1 95 ? 4.263 8.644 -6.810 1.00 94.06 95 ALA A C 1
ATOM 761 O O . ALA A 1 95 ? 4.364 8.984 -7.987 1.00 94.06 95 ALA A O 1
ATOM 762 N N . TYR A 1 96 ? 5.328 8.477 -6.022 1.00 93.31 96 TYR A N 1
ATOM 763 C CA . TYR A 1 96 ? 6.702 8.608 -6.500 1.00 93.31 96 TYR A CA 1
ATOM 764 C C . TYR A 1 96 ? 7.037 7.575 -7.581 1.00 93.31 96 TYR A C 1
ATOM 766 O O . TYR A 1 96 ? 7.600 7.950 -8.605 1.00 93.31 96 TYR A O 1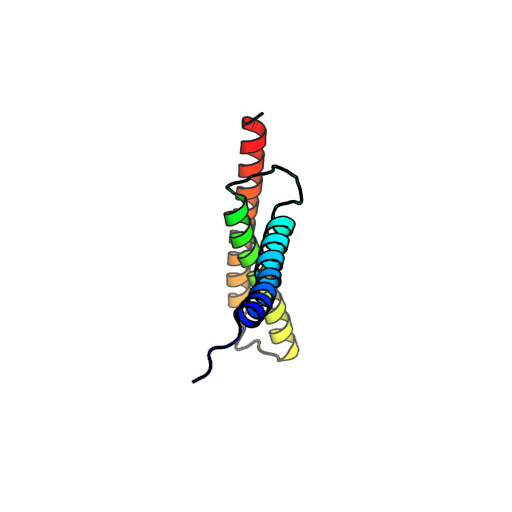
ATOM 774 N N . MET A 1 97 ? 6.676 6.301 -7.390 1.00 91.12 97 MET A N 1
ATOM 775 C CA . MET A 1 97 ? 6.923 5.255 -8.390 1.00 91.12 97 MET A CA 1
ATOM 776 C C . MET A 1 97 ? 6.186 5.551 -9.706 1.00 91.12 97 MET A C 1
ATOM 778 O O . MET A 1 97 ? 6.819 5.500 -10.759 1.00 91.12 97 MET A O 1
ATOM 782 N N . TYR A 1 98 ? 4.914 5.973 -9.638 1.00 89.31 98 TYR A N 1
ATOM 783 C CA . TYR A 1 98 ? 4.117 6.433 -10.794 1.00 89.31 98 TYR A CA 1
ATOM 784 C C . TYR A 1 98 ? 4.765 7.584 -11.529 1.00 89.31 98 TYR A C 1
ATOM 786 O O . TYR A 1 98 ? 4.877 7.572 -12.756 1.00 89.31 98 TYR A O 1
ATOM 794 N N . PHE A 1 99 ? 5.243 8.564 -10.780 1.00 91.50 99 PHE A N 1
ATOM 795 C CA . PHE A 1 99 ? 5.936 9.687 -11.369 1.00 91.50 99 PHE A CA 1
ATOM 796 C C . PHE A 1 99 ? 7.267 9.272 -12.017 1.00 91.50 99 PHE A C 1
ATOM 798 O O . PHE A 1 99 ? 7.552 9.674 -13.143 1.00 91.50 99 PHE A O 1
ATOM 805 N N . ALA A 1 100 ? 8.063 8.438 -11.345 1.00 89.81 100 ALA A N 1
ATOM 806 C CA . ALA A 1 100 ? 9.357 7.974 -11.837 1.00 89.81 100 ALA A CA 1
ATOM 807 C C . ALA A 1 100 ? 9.233 7.111 -13.101 1.00 89.81 100 ALA A C 1
ATOM 809 O O . ALA A 1 100 ? 10.009 7.285 -14.043 1.00 89.81 100 ALA A O 1
ATOM 810 N N . GLU A 1 101 ? 8.245 6.216 -13.158 1.00 87.06 101 GLU A N 1
ATOM 811 C CA . GLU A 1 101 ? 7.963 5.427 -14.357 1.00 87.06 101 GLU A CA 1
ATOM 812 C C . GLU A 1 101 ? 7.582 6.336 -15.527 1.00 87.06 101 GLU A C 1
ATOM 814 O O . GLU A 1 101 ? 8.151 6.220 -16.613 1.00 87.06 101 GLU A O 1
ATOM 819 N N . GLN A 1 102 ? 6.709 7.318 -15.290 1.00 87.50 102 GLN A N 1
ATOM 820 C CA . GLN A 1 102 ? 6.287 8.231 -16.343 1.00 87.50 102 GLN A CA 1
ATOM 821 C C . GLN A 1 102 ? 7.417 9.140 -16.840 1.00 87.50 102 GLN A C 1
ATOM 823 O O . GLN A 1 102 ? 7.517 9.389 -18.042 1.00 87.50 102 GLN A O 1
ATOM 828 N N . LEU A 1 103 ? 8.304 9.592 -15.948 1.00 89.56 103 LEU A N 1
ATOM 829 C CA . LEU A 1 103 ? 9.527 10.303 -16.330 1.00 89.56 103 LEU A CA 1
ATOM 830 C C . LEU A 1 103 ? 10.457 9.430 -17.172 1.00 89.56 103 LEU A C 1
ATOM 832 O O . LEU A 1 103 ? 11.006 9.910 -18.160 1.00 89.56 103 LEU A O 1
ATOM 836 N N . THR A 1 104 ? 10.619 8.159 -16.802 1.00 86.62 104 THR A N 1
ATOM 837 C CA . THR A 1 104 ? 11.470 7.213 -17.538 1.00 86.62 104 THR A CA 1
ATOM 838 C C . THR A 1 104 ? 10.926 6.975 -18.944 1.00 86.62 104 THR A C 1
ATOM 840 O O . THR A 1 104 ? 11.684 7.008 -19.908 1.00 86.62 104 THR A O 1
ATOM 843 N N . ILE A 1 105 ? 9.607 6.809 -19.082 1.00 84.81 105 ILE A N 1
ATOM 844 C CA . ILE A 1 105 ? 8.938 6.671 -20.383 1.00 84.81 105 ILE A CA 1
ATOM 845 C C . ILE A 1 105 ? 9.073 7.956 -21.206 1.00 84.81 105 ILE A C 1
ATOM 847 O O . ILE A 1 105 ? 9.280 7.889 -22.413 1.0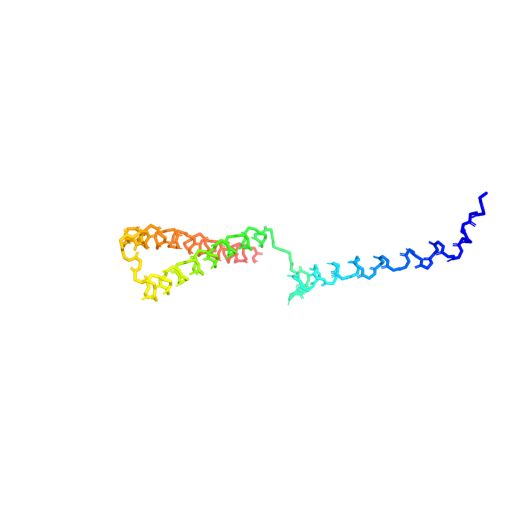0 84.81 105 ILE A O 1
ATOM 851 N N . TRP A 1 106 ? 8.939 9.127 -20.578 1.00 85.81 106 TRP A N 1
ATOM 852 C CA . TRP A 1 106 ? 9.056 10.409 -21.270 1.00 85.81 106 TRP A CA 1
ATOM 853 C C . TRP A 1 106 ? 10.483 10.693 -21.751 1.00 85.81 106 TRP A C 1
ATOM 855 O O . TRP A 1 106 ? 10.647 11.122 -22.885 1.00 85.81 106 TRP A O 1
ATOM 865 N N . TYR A 1 107 ? 11.496 10.433 -20.920 1.00 87.38 107 TYR A N 1
ATOM 866 C CA . TYR A 1 107 ? 12.908 10.611 -21.277 1.00 87.38 107 TYR A CA 1
ATOM 867 C C . TYR A 1 107 ? 13.424 9.526 -22.236 1.00 87.38 107 TYR A C 1
ATOM 869 O O . TYR A 1 107 ? 14.349 9.767 -23.001 1.00 87.38 107 TYR A O 1
ATOM 877 N N . GLY A 1 108 ? 12.850 8.321 -22.173 1.00 78.06 108 GLY A N 1
ATOM 878 C CA . GLY A 1 108 ? 13.178 7.206 -23.063 1.00 78.06 108 GLY A CA 1
ATOM 879 C C . GLY A 1 108 ? 12.513 7.274 -24.443 1.00 78.06 108 GLY A C 1
ATOM 880 O O . GLY A 1 108 ? 12.724 6.363 -25.244 1.00 78.06 108 GLY A O 1
ATOM 881 N N . LYS A 1 109 ? 11.704 8.307 -24.707 1.00 60.84 109 LYS A N 1
ATOM 882 C CA . LYS A 1 109 ? 11.263 8.694 -26.053 1.00 60.84 109 LYS A CA 1
ATOM 883 C C . LYS A 1 109 ? 12.287 9.619 -26.693 1.00 60.84 109 LYS A C 1
ATOM 885 O O . LYS A 1 109 ? 12.502 9.452 -27.912 1.00 60.84 109 LYS A O 1
#